Protein AF-A0A351XIK8-F1 (afdb_monomer)

Structure (mmCIF, N/CA/C/O backbone):
data_AF-A0A351XIK8-F1
#
_entry.id   AF-A0A351XIK8-F1
#
loop_
_atom_site.group_PDB
_atom_site.id
_a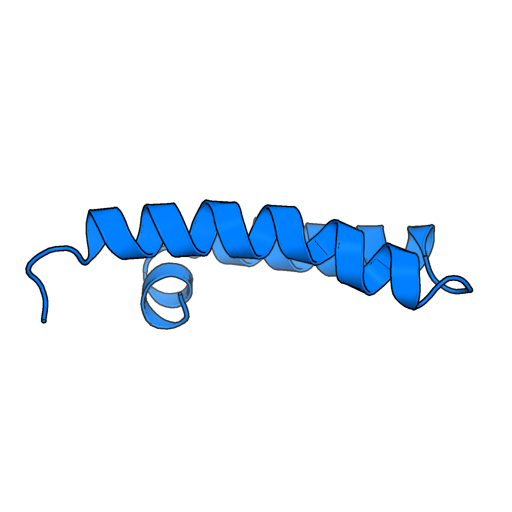tom_site.type_symbol
_atom_site.label_atom_id
_atom_site.label_alt_id
_atom_site.label_comp_id
_atom_site.label_asym_id
_atom_site.label_entity_id
_atom_site.label_seq_id
_atom_site.pdbx_PDB_ins_code
_atom_site.Cartn_x
_atom_site.Cartn_y
_atom_site.Cartn_z
_atom_site.occupancy
_atom_site.B_iso_or_equiv
_atom_site.auth_seq_id
_atom_site.auth_comp_id
_atom_site.auth_asym_id
_atom_site.auth_atom_id
_atom_site.pdbx_PDB_model_num
ATOM 1 N N . PHE A 1 1 ? -9.615 1.120 4.169 1.00 73.38 1 PHE A N 1
ATOM 2 C CA . PHE A 1 1 ? -8.261 1.435 3.648 1.00 73.38 1 PHE A CA 1
ATOM 3 C C . PHE A 1 1 ? -8.096 2.927 3.382 1.00 73.38 1 PHE A C 1
ATOM 5 O O . PHE A 1 1 ? -7.143 3.490 3.893 1.00 73.38 1 PHE A O 1
ATOM 12 N N . ARG A 1 2 ? -9.008 3.585 2.644 1.00 78.38 2 ARG A N 1
ATOM 13 C CA . ARG A 1 2 ? -8.942 5.042 2.418 1.00 78.38 2 ARG A CA 1
ATOM 14 C C . ARG A 1 2 ? -8.978 5.847 3.724 1.00 78.38 2 ARG A C 1
ATOM 16 O O . ARG A 1 2 ? -8.074 6.636 3.950 1.00 78.38 2 ARG A O 1
ATOM 23 N N . ASP A 1 3 ? -9.951 5.581 4.591 1.00 80.88 3 ASP A N 1
ATOM 24 C CA . ASP A 1 3 ? -10.090 6.30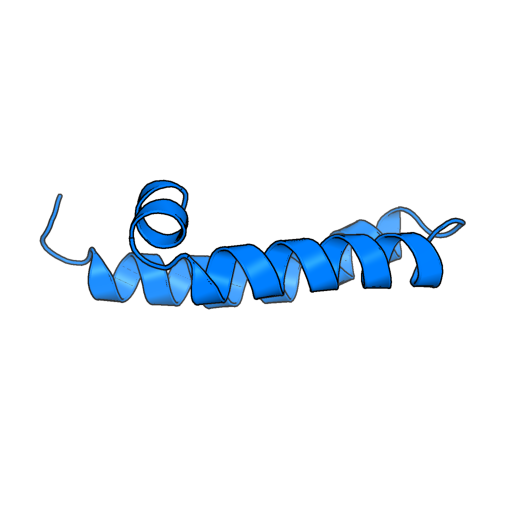2 5.869 1.00 80.88 3 ASP A CA 1
ATOM 25 C C . ASP A 1 3 ? -8.915 6.019 6.809 1.00 80.88 3 ASP A C 1
ATOM 27 O O . ASP A 1 3 ? -8.341 6.933 7.387 1.00 80.88 3 ASP A O 1
ATOM 31 N N . TYR A 1 4 ? -8.449 4.768 6.821 1.00 80.56 4 TYR A N 1
ATOM 32 C CA . TYR A 1 4 ? -7.239 4.366 7.536 1.00 80.56 4 TYR A CA 1
ATOM 33 C C . TYR A 1 4 ? -5.997 5.156 7.090 1.00 80.56 4 TYR A C 1
ATOM 35 O O . TYR A 1 4 ? -5.219 5.600 7.921 1.00 80.56 4 TYR A O 1
ATOM 43 N N . LEU A 1 5 ? -5.802 5.371 5.784 1.00 81.00 5 LEU A N 1
ATOM 44 C CA . LEU A 1 5 ? -4.680 6.179 5.291 1.00 81.00 5 LEU A CA 1
ATOM 45 C C . LEU A 1 5 ? -4.823 7.669 5.629 1.00 81.00 5 LEU A C 1
ATOM 47 O O . LEU A 1 5 ? -3.808 8.334 5.817 1.00 81.00 5 LEU A O 1
ATOM 51 N N . ASN A 1 6 ? -6.053 8.183 5.710 1.00 82.69 6 ASN A N 1
ATOM 52 C CA . ASN A 1 6 ? -6.305 9.562 6.128 1.00 82.69 6 ASN A CA 1
ATOM 53 C C . ASN A 1 6 ? -6.012 9.766 7.622 1.00 82.69 6 ASN A C 1
ATOM 55 O O . ASN A 1 6 ? -5.446 10.789 7.992 1.00 82.69 6 ASN A O 1
ATOM 59 N N . GLU A 1 7 ? -6.365 8.797 8.471 1.00 84.94 7 GLU A N 1
ATOM 60 C CA . GLU A 1 7 ? -6.058 8.835 9.908 1.00 84.94 7 GLU A CA 1
ATOM 61 C C . GLU A 1 7 ? -4.570 8.529 10.190 1.00 84.94 7 GLU A C 1
ATOM 63 O O . GLU A 1 7 ? -4.000 9.049 11.148 1.00 84.94 7 GLU A O 1
ATOM 68 N N . HIS A 1 8 ? -3.902 7.747 9.331 1.00 84.69 8 HIS A N 1
ATOM 69 C CA . HIS A 1 8 ? -2.501 7.344 9.487 1.00 84.69 8 HIS A CA 1
ATOM 70 C C . HIS A 1 8 ? -1.592 7.920 8.387 1.00 84.69 8 HIS A C 1
ATOM 72 O O . HIS A 1 8 ? -1.135 7.215 7.481 1.00 84.69 8 HIS A O 1
ATOM 78 N N . ALA A 1 9 ? -1.234 9.202 8.525 1.00 86.56 9 ALA A N 1
ATOM 79 C CA . ALA A 1 9 ? -0.311 9.896 7.616 1.00 86.56 9 ALA A CA 1
ATOM 80 C C . ALA A 1 9 ? 1.066 9.205 7.479 1.00 86.56 9 ALA A C 1
ATOM 82 O O . ALA A 1 9 ? 1.684 9.242 6.413 1.00 86.56 9 ALA A O 1
ATOM 83 N N . GLN A 1 10 ? 1.534 8.528 8.535 1.00 86.62 10 GLN A N 1
ATOM 84 C CA . GLN A 1 10 ? 2.760 7.721 8.511 1.00 86.62 10 GLN A CA 1
ATOM 85 C C . GLN A 1 10 ? 2.657 6.581 7.480 1.00 86.62 10 GLN A C 1
ATOM 87 O O . GLN A 1 10 ? 3.533 6.422 6.630 1.00 86.62 10 GLN A O 1
ATOM 92 N N . THR A 1 11 ? 1.548 5.836 7.506 1.00 85.56 11 THR A N 1
ATOM 93 C CA . THR A 1 11 ? 1.272 4.738 6.573 1.00 85.56 11 THR A CA 1
ATOM 94 C C . THR A 1 11 ? 1.082 5.247 5.145 1.00 85.56 11 THR A C 1
ATOM 96 O O . THR A 1 11 ? 1.510 4.596 4.192 1.00 85.56 11 THR A O 1
ATOM 99 N N . ALA A 1 12 ? 0.481 6.429 4.973 1.00 87.94 12 ALA A N 1
ATOM 100 C CA . ALA A 1 12 ? 0.358 7.067 3.664 1.00 87.94 12 ALA A CA 1
ATOM 101 C C . ALA A 1 12 ? 1.731 7.372 3.041 1.00 87.94 12 ALA A C 1
ATOM 103 O O . ALA A 1 12 ? 1.958 7.028 1.878 1.00 87.94 12 ALA A O 1
ATOM 104 N N . LYS A 1 13 ? 2.675 7.912 3.826 1.00 89.44 13 LYS A N 1
ATOM 105 C CA . LYS A 1 13 ? 4.066 8.125 3.386 1.00 89.44 13 LYS A CA 1
ATOM 106 C C . LYS A 1 13 ? 4.785 6.823 3.030 1.00 89.44 13 LYS A C 1
ATOM 108 O 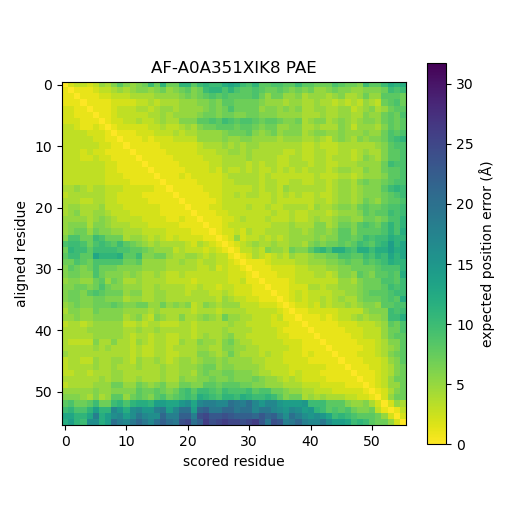O . LYS A 1 13 ? 5.488 6.767 2.018 1.00 89.44 13 LYS A O 1
ATOM 113 N N . GLU A 1 14 ? 4.606 5.764 3.820 1.00 88.62 14 GLU A N 1
ATOM 114 C CA . GLU A 1 14 ? 5.169 4.447 3.489 1.00 88.62 14 GLU A CA 1
ATOM 115 C C . GLU A 1 14 ? 4.597 3.900 2.178 1.00 88.62 14 GLU A C 1
ATOM 117 O O . GLU A 1 14 ? 5.342 3.390 1.340 1.00 88.62 14 GLU A O 1
ATOM 122 N N . TYR A 1 15 ? 3.286 4.043 1.964 1.00 87.75 15 TYR A N 1
ATOM 123 C CA . TYR A 1 15 ? 2.638 3.586 0.739 1.00 87.75 15 TYR A CA 1
ATOM 124 C C . TYR A 1 15 ? 3.129 4.350 -0.496 1.00 87.75 15 TYR A C 1
ATOM 126 O O . TYR A 1 15 ? 3.349 3.745 -1.547 1.00 87.75 15 TYR A O 1
ATOM 134 N N . GLU A 1 16 ?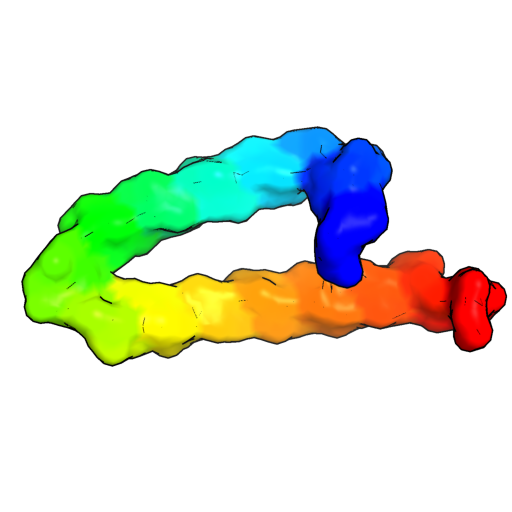 3.340 5.660 -0.373 1.00 89.75 16 GLU A N 1
ATOM 135 C CA . GLU A 1 16 ? 3.915 6.486 -1.436 1.00 89.75 16 GLU A CA 1
ATOM 136 C C . GLU A 1 16 ? 5.352 6.057 -1.767 1.00 89.75 16 GLU A C 1
ATOM 138 O O . GLU A 1 16 ? 5.676 5.798 -2.929 1.00 89.75 16 GLU A O 1
ATOM 143 N N . THR A 1 17 ? 6.184 5.865 -0.740 1.00 90.88 17 THR A N 1
ATOM 144 C CA . THR A 1 17 ? 7.569 5.395 -0.894 1.00 90.88 17 THR A CA 1
ATOM 145 C C . THR A 1 17 ? 7.617 4.032 -1.582 1.00 90.88 17 THR A C 1
ATOM 147 O O . THR A 1 17 ? 8.420 3.806 -2.489 1.00 90.88 17 THR A O 1
ATOM 150 N N . ILE A 1 18 ? 6.722 3.119 -1.198 1.00 89.12 18 ILE A N 1
ATOM 151 C CA . ILE A 1 18 ? 6.610 1.799 -1.819 1.00 89.12 18 ILE A CA 1
ATOM 152 C C . ILE A 1 18 ? 6.160 1.910 -3.269 1.00 89.12 18 ILE A C 1
ATOM 154 O O . ILE A 1 18 ? 6.747 1.242 -4.113 1.00 89.12 18 ILE A O 1
ATOM 158 N N . LYS A 1 19 ? 5.186 2.765 -3.604 1.00 86.69 19 LYS A N 1
ATOM 159 C CA . LYS A 1 19 ? 4.793 2.984 -5.005 1.00 86.69 19 LYS A CA 1
ATOM 160 C C . LYS A 1 19 ? 5.964 3.460 -5.855 1.00 86.69 19 LYS A C 1
ATOM 162 O O . LYS A 1 19 ? 6.157 2.914 -6.936 1.00 86.69 19 LYS A O 1
ATOM 167 N N . LEU A 1 20 ? 6.740 4.428 -5.368 1.00 90.81 20 LEU A N 1
ATOM 168 C CA . LEU A 1 20 ? 7.911 4.952 -6.075 1.00 90.81 20 LEU A CA 1
ATOM 169 C C . LEU A 1 20 ? 8.996 3.884 -6.239 1.00 90.81 20 LEU A C 1
ATOM 171 O O . LEU A 1 20 ? 9.548 3.716 -7.326 1.00 90.81 20 LEU A O 1
ATOM 175 N N . ARG A 1 21 ? 9.272 3.120 -5.178 1.00 90.38 21 ARG A N 1
ATOM 176 C CA . ARG A 1 21 ? 10.260 2.039 -5.209 1.00 90.38 21 ARG A CA 1
ATOM 177 C C . ARG A 1 21 ? 9.837 0.919 -6.155 1.00 90.38 21 ARG A C 1
ATOM 179 O O . ARG A 1 21 ? 10.650 0.475 -6.955 1.00 90.38 21 ARG A O 1
ATOM 186 N N . LEU A 1 22 ? 8.574 0.497 -6.093 1.00 87.94 22 LEU A N 1
ATOM 187 C CA . LEU A 1 22 ? 8.010 -0.520 -6.980 1.00 87.94 22 LEU A CA 1
ATOM 188 C C . LEU A 1 22 ? 7.969 -0.048 -8.427 1.00 87.94 22 LEU A C 1
ATOM 190 O O . LEU A 1 22 ? 8.219 -0.850 -9.317 1.00 87.94 22 LEU A O 1
ATOM 194 N N . TRP A 1 23 ? 7.673 1.229 -8.666 1.00 86.12 23 TRP A N 1
ATOM 195 C CA . TRP A 1 23 ? 7.683 1.788 -10.012 1.00 86.12 23 TRP A CA 1
ATOM 196 C C . TRP A 1 23 ? 9.072 1.685 -10.644 1.00 86.12 23 TRP A C 1
ATOM 198 O O . TRP A 1 23 ? 9.169 1.200 -11.762 1.00 86.12 23 TRP A O 1
ATOM 208 N N . LYS A 1 24 ? 10.138 2.031 -9.908 1.00 87.75 24 LYS A N 1
ATOM 209 C CA . LYS A 1 24 ? 11.518 1.855 -10.390 1.00 87.75 24 LYS A CA 1
ATOM 210 C C . LYS A 1 24 ? 11.924 0.387 -10.530 1.00 87.75 24 LYS A C 1
ATOM 212 O O . LYS A 1 24 ? 12.596 0.029 -11.482 1.00 87.75 24 LYS A O 1
ATOM 217 N N . LEU A 1 25 ? 11.538 -0.468 -9.581 1.00 86.69 25 LEU A N 1
ATOM 218 C CA . LEU A 1 25 ? 11.948 -1.878 -9.582 1.00 86.69 25 LEU A CA 1
ATOM 219 C C . LEU A 1 25 ? 11.258 -2.695 -10.686 1.00 86.69 25 LEU A C 1
ATOM 221 O O . LEU A 1 25 ? 11.811 -3.669 -11.184 1.00 86.69 25 LEU A O 1
ATOM 225 N N . PHE A 1 26 ? 10.028 -2.317 -11.028 1.00 87.62 26 PH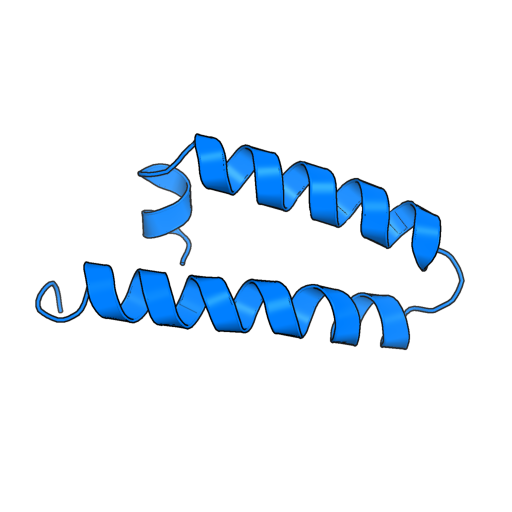E A N 1
ATOM 226 C CA . PHE A 1 26 ? 9.158 -3.051 -11.938 1.00 87.62 26 PHE A CA 1
ATOM 227 C C . PHE A 1 26 ? 8.718 -2.195 -13.130 1.00 87.62 26 PHE A C 1
ATOM 229 O O . PHE A 1 26 ? 7.630 -2.405 -13.668 1.00 87.62 26 PHE A O 1
ATOM 236 N N . GLU A 1 27 ? 9.559 -1.252 -13.565 1.00 84.69 27 GLU A N 1
ATOM 237 C CA . GLU A 1 27 ? 9.234 -0.325 -14.659 1.00 84.69 27 GLU A CA 1
ATOM 238 C C . GLU A 1 27 ? 8.879 -1.058 -15.965 1.00 84.69 27 GLU A C 1
ATOM 240 O O . GLU A 1 27 ? 7.975 -0.648 -16.690 1.00 84.69 27 GLU A O 1
ATOM 245 N N . HIS A 1 28 ? 9.525 -2.204 -16.209 1.00 88.62 28 HIS A N 1
ATOM 246 C CA . HIS A 1 28 ? 9.298 -3.060 -17.376 1.00 88.62 28 HIS A CA 1
ATOM 247 C C . HIS A 1 28 ? 8.461 -4.309 -17.065 1.00 88.62 28 HIS A C 1
ATOM 249 O O . HIS A 1 28 ? 8.210 -5.115 -17.956 1.00 88.62 28 HIS A O 1
ATOM 255 N N . ASN A 1 29 ? 8.025 -4.498 -15.814 1.00 86.06 29 ASN A N 1
ATOM 256 C CA . ASN A 1 29 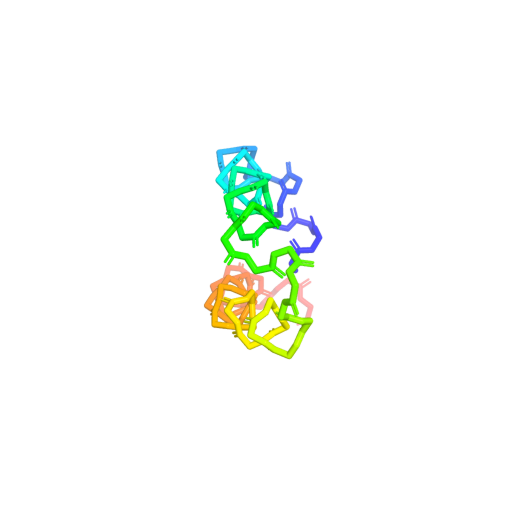? 7.319 -5.707 -15.392 1.00 86.06 29 ASN A CA 1
ATOM 257 C C . ASN A 1 29 ? 6.023 -5.375 -14.640 1.00 86.06 29 ASN A C 1
ATOM 259 O O . ASN A 1 29 ? 5.948 -5.350 -13.409 1.00 86.06 29 ASN A O 1
ATOM 263 N N . ARG A 1 30 ? 4.967 -5.130 -15.419 1.00 83.62 30 ARG A N 1
ATOM 264 C CA . ARG A 1 30 ? 3.655 -4.697 -14.919 1.00 83.62 30 ARG A CA 1
ATOM 265 C C . ARG A 1 30 ? 2.986 -5.722 -13.996 1.00 83.62 30 ARG A C 1
ATOM 267 O O . ARG A 1 30 ? 2.319 -5.336 -13.028 1.00 83.62 30 ARG A O 1
ATOM 274 N N . ASP A 1 31 ? 3.166 -7.011 -14.270 1.00 88.25 31 ASP A N 1
ATOM 275 C CA . ASP A 1 31 ? 2.593 -8.086 -13.455 1.00 88.25 31 ASP A CA 1
ATOM 276 C C . ASP A 1 31 ? 3.283 -8.171 -12.100 1.00 88.25 31 ASP A C 1
ATOM 278 O O . ASP A 1 31 ? 2.623 -8.251 -11.059 1.00 88.25 31 ASP A O 1
ATOM 282 N N . ALA A 1 32 ? 4.610 -8.047 -12.087 1.00 85.81 32 ALA A N 1
ATOM 283 C CA . ALA A 1 32 ? 5.369 -8.005 -10.851 1.00 85.81 32 ALA A CA 1
ATOM 284 C C . ALA A 1 32 ? 5.040 -6.753 -10.017 1.00 85.81 32 ALA A C 1
ATOM 286 O O . ALA A 1 32 ? 4.846 -6.876 -8.808 1.00 85.81 32 ALA A O 1
ATOM 287 N N . TYR A 1 33 ? 4.831 -5.584 -10.639 1.00 83.69 33 TYR A N 1
ATOM 288 C CA . TYR A 1 33 ? 4.323 -4.386 -9.949 1.00 83.69 33 TYR A CA 1
ATOM 289 C C . TYR A 1 33 ? 2.960 -4.636 -9.282 1.00 83.69 33 TYR A C 1
ATOM 291 O O . TYR A 1 33 ? 2.723 -4.231 -8.138 1.00 83.69 33 TYR A O 1
ATOM 299 N N . THR A 1 34 ? 2.057 -5.326 -9.984 1.00 84.69 34 THR A N 1
ATOM 300 C CA . THR A 1 34 ? 0.710 -5.629 -9.485 1.00 84.69 34 THR A CA 1
ATOM 301 C C . THR A 1 34 ? 0.748 -6.637 -8.341 1.00 84.69 34 THR A C 1
ATOM 303 O O . THR A 1 34 ? 0.114 -6.408 -7.309 1.00 84.69 34 THR A O 1
ATOM 306 N N . ASN A 1 35 ? 1.550 -7.695 -8.453 1.00 86.94 35 ASN A N 1
ATOM 307 C CA . ASN A 1 35 ? 1.727 -8.678 -7.385 1.00 86.94 35 ASN A CA 1
ATOM 308 C C . ASN A 1 35 ? 2.433 -8.084 -6.159 1.00 86.94 35 ASN A C 1
ATOM 310 O O . ASN A 1 35 ? 1.979 -8.277 -5.028 1.00 86.94 35 ASN A O 1
ATOM 314 N N . ALA A 1 36 ? 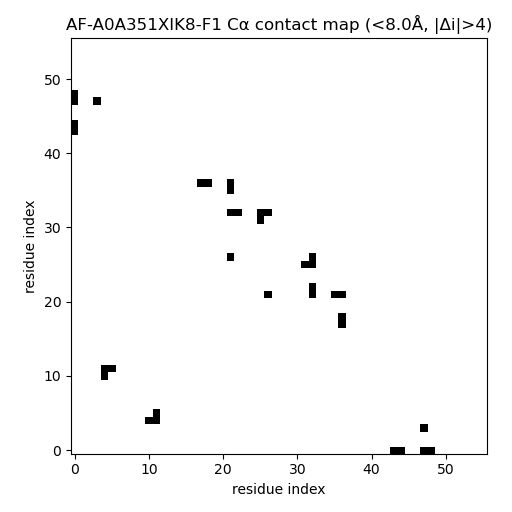3.481 -7.288 -6.365 1.00 84.38 36 ALA A N 1
ATOM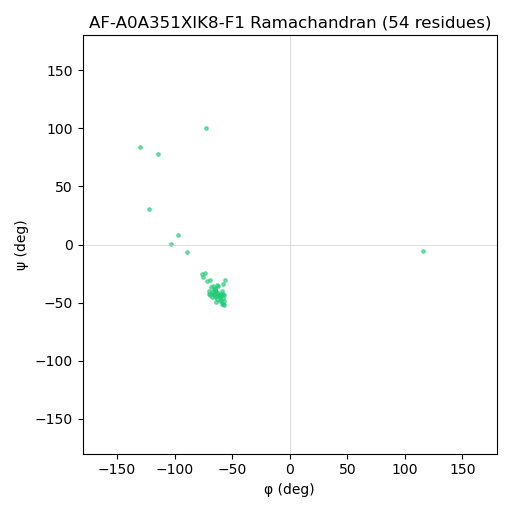 315 C CA . ALA A 1 36 ? 4.268 -6.719 -5.279 1.00 84.38 36 ALA A CA 1
ATOM 316 C C . ALA A 1 36 ? 3.461 -5.736 -4.416 1.00 84.38 36 ALA A C 1
ATOM 318 O O . ALA A 1 36 ? 3.536 -5.784 -3.186 1.00 84.38 36 ALA A O 1
ATOM 319 N N . LYS A 1 37 ? 2.610 -4.893 -5.023 1.00 83.69 37 LYS A N 1
ATOM 320 C CA . LYS A 1 37 ? 1.707 -4.022 -4.248 1.00 83.69 37 LYS A CA 1
ATOM 321 C C . LYS A 1 37 ? 0.545 -4.787 -3.604 1.00 83.69 37 LYS A C 1
ATOM 323 O O . LYS A 1 37 ? 0.005 -4.325 -2.601 1.00 83.69 37 LYS A O 1
ATOM 328 N N . THR A 1 38 ? 0.157 -5.947 -4.145 1.00 86.88 38 THR A N 1
ATOM 329 C CA . THR A 1 38 ? -0.989 -6.727 -3.645 1.00 86.88 38 THR A CA 1
ATOM 330 C C . THR A 1 38 ? -0.754 -7.225 -2.222 1.00 86.88 38 THR A C 1
ATOM 332 O O . THR A 1 38 ? -1.662 -7.123 -1.397 1.00 86.88 38 THR A O 1
ATOM 335 N N . GLY A 1 39 ? 0.460 -7.680 -1.892 1.00 84.81 39 GLY A N 1
ATOM 336 C CA . GLY A 1 39 ? 0.813 -8.073 -0.522 1.00 84.81 39 GLY A CA 1
ATOM 337 C C . GLY A 1 39 ? 0.678 -6.916 0.473 1.00 84.81 39 GLY A C 1
ATOM 338 O O . GLY A 1 39 ? 0.074 -7.072 1.536 1.00 84.81 39 GLY A O 1
ATOM 339 N N . PHE A 1 40 ? 1.154 -5.728 0.090 1.00 85.00 40 PHE A N 1
ATOM 340 C CA . PHE A 1 40 ? 1.044 -4.520 0.909 1.00 85.00 40 PHE A CA 1
ATOM 341 C C . PHE A 1 40 ? -0.418 -4.104 1.121 1.00 85.00 40 PHE A C 1
ATOM 343 O O . PHE A 1 40 ? -0.852 -3.917 2.257 1.00 85.00 40 PHE A O 1
ATOM 350 N N . ILE A 1 41 ? -1.206 -4.028 0.043 1.00 85.38 41 ILE A N 1
ATOM 351 C CA . ILE A 1 41 ? -2.628 -3.667 0.117 1.00 85.38 41 ILE A CA 1
ATOM 352 C C . ILE A 1 41 ? -3.393 -4.680 0.971 1.00 85.38 41 ILE A C 1
ATOM 354 O O . ILE A 1 41 ? -4.176 -4.261 1.818 1.00 85.38 41 ILE A O 1
ATOM 358 N N . LYS A 1 42 ? -3.164 -5.992 0.812 1.00 88.69 42 LYS A N 1
ATOM 359 C CA . LYS A 1 42 ? -3.823 -7.019 1.639 1.00 88.69 42 LYS A CA 1
ATOM 360 C C . LYS A 1 42 ? -3.506 -6.843 3.121 1.00 88.69 42 LYS A C 1
ATOM 362 O O . LYS A 1 42 ? -4.436 -6.842 3.924 1.00 88.69 42 LYS A O 1
ATOM 367 N N . LYS A 1 43 ? -2.228 -6.653 3.465 1.00 86.94 43 LYS A N 1
ATOM 368 C CA . LYS A 1 43 ? -1.777 -6.468 4.851 1.00 86.94 43 LYS A CA 1
ATOM 369 C C . LYS A 1 43 ? -2.486 -5.284 5.511 1.00 86.94 43 LYS A C 1
ATOM 371 O O . LYS A 1 43 ? -3.122 -5.446 6.547 1.00 86.94 43 LYS A O 1
ATOM 376 N N . TRP A 1 44 ? -2.466 -4.120 4.868 1.00 84.56 44 TRP A N 1
ATOM 377 C CA . TRP A 1 44 ? -3.104 -2.924 5.422 1.00 84.56 44 TRP A CA 1
ATOM 378 C C . TRP A 1 44 ? -4.623 -2.920 5.299 1.00 84.56 44 TRP A C 1
ATOM 380 O O . TRP A 1 44 ? -5.294 -2.286 6.100 1.00 84.56 44 TRP A O 1
ATOM 390 N N . THR A 1 45 ? -5.199 -3.629 4.329 1.00 85.88 45 THR A N 1
ATOM 391 C CA . THR A 1 45 ? -6.654 -3.813 4.263 1.00 85.88 45 THR A CA 1
ATOM 392 C C . THR A 1 45 ? -7.137 -4.686 5.415 1.00 85.88 45 THR A C 1
ATOM 394 O O . THR A 1 45 ? -8.201 -4.410 5.956 1.00 85.88 45 THR A O 1
ATOM 397 N N . GLN A 1 46 ? -6.369 -5.705 5.819 1.00 87.06 46 GLN A N 1
ATOM 398 C CA . GLN A 1 46 ? -6.676 -6.504 7.007 1.00 87.06 46 GLN A CA 1
ATOM 399 C C . GLN A 1 46 ? -6.526 -5.699 8.297 1.00 87.06 46 GLN A C 1
ATOM 401 O O . GLN A 1 46 ? -7.431 -5.749 9.123 1.00 87.06 46 GLN A O 1
ATOM 406 N N . GLU A 1 47 ? -5.451 -4.923 8.454 1.00 85.31 47 GLU A N 1
ATOM 407 C CA . GLU A 1 47 ? -5.302 -4.069 9.640 1.00 85.31 47 GLU A CA 1
ATOM 408 C C . GLU A 1 47 ? -6.348 -2.957 9.692 1.00 85.31 47 GLU A C 1
ATOM 410 O O . GLU A 1 47 ? -6.992 -2.769 10.718 1.00 85.31 47 GLU A O 1
ATOM 415 N N . ALA A 1 48 ? -6.630 -2.299 8.566 1.00 85.25 48 ALA A N 1
ATOM 416 C CA . ALA A 1 48 ? -7.748 -1.368 8.483 1.00 85.25 48 ALA A CA 1
ATOM 417 C C . ALA A 1 48 ? -9.070 -2.072 8.802 1.00 85.25 48 ALA A C 1
ATOM 419 O O . ALA A 1 48 ? -9.891 -1.514 9.513 1.00 85.25 48 ALA A O 1
ATOM 420 N N . LYS A 1 49 ? -9.288 -3.308 8.333 1.00 85.00 49 LYS A N 1
ATOM 421 C CA . LYS A 1 49 ? -10.468 -4.069 8.745 1.00 85.00 49 LYS A CA 1
ATOM 422 C C . LYS A 1 49 ? -10.499 -4.228 10.255 1.00 85.00 49 LYS A C 1
ATOM 424 O O . LYS A 1 49 ? -11.512 -3.855 10.810 1.00 85.00 49 LYS A O 1
ATOM 429 N N . LYS A 1 50 ? -9.430 -4.686 10.915 1.00 84.31 50 LYS A N 1
ATOM 430 C CA . LYS A 1 50 ? -9.376 -4.847 12.382 1.00 84.31 50 LYS A CA 1
ATOM 431 C C . LYS A 1 50 ? -9.666 -3.548 13.133 1.00 84.31 50 LYS A C 1
ATOM 433 O O . LYS A 1 50 ? -10.521 -3.545 14.008 1.00 84.31 50 LYS A O 1
ATOM 438 N N . VAL A 1 51 ? -9.015 -2.449 12.752 1.00 82.44 51 VAL A N 1
ATOM 439 C CA . VAL A 1 51 ? -9.209 -1.134 13.390 1.00 82.44 51 VAL A CA 1
ATOM 440 C C . VAL A 1 51 ? -10.635 -0.617 13.204 1.00 82.44 51 VAL A C 1
ATOM 442 O O . VAL A 1 51 ? -11.193 -0.007 14.108 1.00 82.44 51 VAL A O 1
ATOM 445 N N . TYR A 1 52 ? -11.248 -0.900 12.055 1.00 79.69 52 TYR A N 1
ATOM 446 C CA . TYR A 1 52 ? -12.629 -0.525 11.762 1.00 79.69 52 TYR A CA 1
ATOM 447 C C . TYR A 1 52 ? -13.637 -1.664 12.024 1.00 79.69 52 TYR A C 1
ATOM 449 O O . TYR A 1 52 ? -14.809 -1.515 11.677 1.00 79.69 52 TYR A O 1
ATOM 457 N N . THR A 1 53 ? -13.233 -2.791 12.633 1.00 67.31 53 THR A N 1
ATOM 458 C CA . THR A 1 53 ? -14.136 -3.914 12.943 1.00 67.31 53 THR A CA 1
ATOM 459 C C . THR A 1 53 ? -15.011 -3.460 14.105 1.00 67.31 53 THR A C 1
ATOM 461 O O . THR A 1 53 ? -14.553 -3.415 15.241 1.00 67.31 53 THR A O 1
ATOM 464 N N . GLY A 1 54 ? -16.242 -3.049 13.801 1.00 64.25 54 GLY A N 1
ATOM 465 C CA . GLY A 1 54 ? -17.171 -2.433 14.754 1.00 64.25 54 GLY A CA 1
ATOM 466 C C . GLY A 1 54 ? -17.538 -0.979 14.442 1.00 64.25 54 GLY A C 1
ATOM 467 O O . GLY A 1 54 ? -18.403 -0.427 15.113 1.00 64.25 54 GLY A O 1
ATOM 468 N N . ARG A 1 55 ? -16.923 -0.350 13.427 1.00 61.56 55 ARG A N 1
ATOM 469 C CA . ARG A 1 55 ? -17.310 0.993 12.946 1.00 61.56 55 ARG A CA 1
ATOM 470 C C . ARG A 1 55 ? -18.394 0.959 11.854 1.00 61.56 55 ARG A C 1
ATOM 472 O O . ARG A 1 55 ? -18.861 2.025 11.468 1.00 61.56 55 ARG A O 1
ATOM 479 N N . TYR A 1 56 ? -18.764 -0.231 11.375 1.00 53.72 56 TYR A N 1
ATOM 480 C CA . TYR A 1 56 ? -19.832 -0.502 10.406 1.00 53.72 56 TYR A CA 1
ATOM 481 C C . TYR A 1 56 ? -20.529 -1.816 10.743 1.00 53.72 56 TYR A C 1
ATOM 483 O O . TYR A 1 56 ? -19.798 -2.764 11.120 1.00 53.72 56 TYR A O 1
#

Foldseek 3Di:
DVVVCVVPVVVVVVLVVLLVVLCVVQVPPVPCSVVVVVVVCVVVVVVVCVVCVPVD

pLDDT: mean 83.88, std 7.02, range [53.72, 90.88]

Radius of gy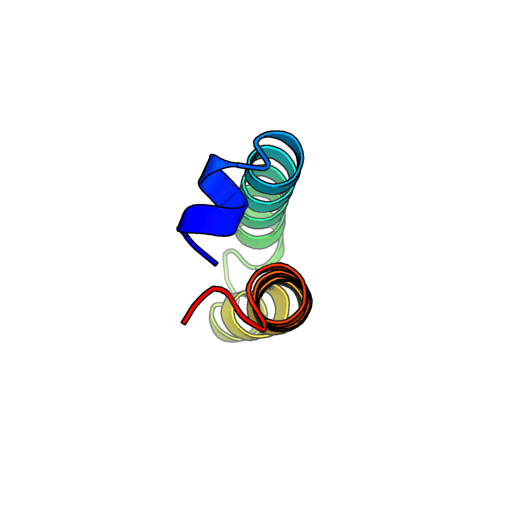ration: 12.8 Å; Cα contacts (8 Å, |Δi|>4): 18; chains: 1; bounding box: 32×19×32 Å

Solvent-accessible surface area (backbone atoms only — not comparable to full-atom values): 3166 Å² total; per-residue (Å²): 84,71,66,49,36,69,76,31,58,69,59,40,52,52,52,51,52,47,51,55,52,40,45,68,76,24,71,93,33,66,66,58,39,53,55,61,49,44,58,56,52,53,54,48,41,50,50,33,44,60,78,44,66,78,77,112

Mean predicted aligned error: 5.14 Å

Secondary structure (DSSP, 8-state):
-HHHHHH-HHHHHHHHHHHHHHHHHTTT-HHHHHHHHHHHHHHHHHHHHHHTTT--

Sequence (56 aa):
FRDYLNEHAQTAKEYETIKLRLWKLFEHNRDAYTNAKTGFIKKWTQEAKKVYTGRY